Protein AF-I4Z246-F1 (afdb_monomer)

Sequence (87 aa):
MPLQIRDPRAHDLAAELAGRMQRKLGKARKVTLTDAVIQALEDALNRDEAATPVLDRVRALQERLSAFPKTGEVADKAFMDDLSGEH

Structure (mmCIF, N/CA/C/O backbone):
data_AF-I4Z246-F1
#
_entry.id   AF-I4Z246-F1
#
loop_
_atom_site.group_PDB
_atom_site.id
_atom_site.type_symbol
_atom_site.label_atom_id
_atom_site.label_alt_id
_atom_site.label_comp_id
_atom_site.label_asym_id
_atom_site.label_entity_id
_atom_site.label_seq_id
_atom_site.pdbx_PDB_ins_code
_atom_site.Cartn_x
_atom_site.Cartn_y
_atom_site.Cartn_z
_atom_site.occupancy
_atom_site.B_iso_or_equiv
_atom_site.auth_seq_id
_atom_site.auth_comp_id
_atom_site.auth_asym_id
_atom_site.auth_atom_id
_atom_site.pdbx_PDB_model_num
ATOM 1 N N . MET A 1 1 ? 20.883 -8.009 -9.019 1.00 64.12 1 MET A N 1
ATOM 2 C CA . MET A 1 1 ? 20.708 -8.299 -10.462 1.00 64.12 1 MET A CA 1
ATOM 3 C C . MET A 1 1 ? 19.533 -7.483 -10.985 1.00 64.12 1 MET A C 1
ATOM 5 O O . MET A 1 1 ? 18.575 -7.351 -10.233 1.00 64.12 1 MET A O 1
ATOM 9 N N . PRO A 1 2 ? 19.584 -6.927 -12.207 1.00 77.62 2 PRO A N 1
ATOM 10 C CA . PRO A 1 2 ? 18.446 -6.215 -12.788 1.00 77.62 2 PRO A CA 1
ATOM 11 C C . PRO A 1 2 ? 17.314 -7.193 -13.136 1.00 77.62 2 PRO A C 1
ATOM 13 O O . PRO A 1 2 ? 17.568 -8.245 -13.725 1.00 77.62 2 PRO A O 1
ATOM 16 N N . LEU A 1 3 ? 16.075 -6.845 -12.780 1.00 83.75 3 LEU A N 1
ATOM 17 C CA . LEU A 1 3 ? 14.890 -7.637 -13.114 1.00 83.75 3 LEU A CA 1
ATOM 18 C C . LEU A 1 3 ? 14.700 -7.698 -14.639 1.00 83.75 3 LEU A C 1
ATOM 20 O O . LEU A 1 3 ? 14.649 -6.663 -15.301 1.00 83.75 3 LEU A O 1
ATOM 24 N N . GLN A 1 4 ? 14.571 -8.909 -15.185 1.00 89.50 4 GLN A N 1
ATOM 25 C CA . GLN A 1 4 ? 14.292 -9.144 -16.604 1.00 89.50 4 GLN A CA 1
ATOM 26 C C . GLN A 1 4 ? 12.831 -9.559 -16.773 1.00 89.50 4 GLN A C 1
ATOM 28 O O . GLN A 1 4 ? 12.453 -10.675 -16.416 1.00 89.50 4 GLN A O 1
ATOM 33 N N . ILE A 1 5 ? 12.013 -8.663 -17.322 1.00 89.25 5 ILE A N 1
ATOM 34 C CA . ILE A 1 5 ? 10.592 -8.915 -17.574 1.00 89.25 5 ILE A CA 1
ATOM 35 C C . ILE A 1 5 ? 10.436 -9.318 -19.040 1.00 89.25 5 ILE A C 1
ATOM 37 O O . ILE A 1 5 ? 10.647 -8.500 -19.930 1.00 89.25 5 ILE A O 1
ATOM 41 N N . ARG A 1 6 ? 10.125 -10.596 -19.286 1.00 92.75 6 ARG A N 1
ATOM 42 C CA . ARG A 1 6 ? 9.985 -11.154 -20.645 1.00 92.75 6 ARG A CA 1
ATOM 43 C C . ARG A 1 6 ? 8.574 -11.018 -21.210 1.00 92.75 6 ARG A C 1
ATOM 45 O O . ARG A 1 6 ? 8.412 -10.997 -22.424 1.00 92.75 6 ARG A O 1
ATOM 52 N N . ASP A 1 7 ? 7.574 -10.962 -20.336 1.00 96.44 7 ASP A N 1
ATOM 53 C CA . ASP A 1 7 ? 6.186 -10.746 -20.729 1.00 96.44 7 ASP A CA 1
ATOM 54 C C . ASP A 1 7 ? 5.966 -9.258 -21.075 1.00 96.44 7 ASP A C 1
ATOM 56 O O . ASP A 1 7 ? 6.231 -8.403 -20.222 1.00 96.44 7 ASP A O 1
ATOM 60 N N . PRO A 1 8 ? 5.497 -8.924 -22.295 1.00 94.94 8 PRO A N 1
ATOM 61 C CA . PRO A 1 8 ? 5.340 -7.533 -22.721 1.00 94.94 8 PRO A CA 1
ATOM 62 C C . PRO A 1 8 ? 4.372 -6.748 -21.834 1.00 94.94 8 PRO A C 1
ATOM 64 O O . PRO A 1 8 ? 4.643 -5.611 -21.459 1.00 94.94 8 PRO A O 1
ATOM 67 N N . ARG A 1 9 ? 3.270 -7.379 -21.417 1.00 96.19 9 ARG A N 1
ATOM 68 C CA . ARG A 1 9 ? 2.248 -6.726 -20.599 1.00 96.19 9 ARG A CA 1
ATOM 69 C C . ARG A 1 9 ? 2.774 -6.405 -19.200 1.00 96.19 9 ARG A C 1
ATOM 71 O O . ARG A 1 9 ? 2.520 -5.321 -18.680 1.00 96.19 9 ARG A O 1
ATOM 78 N N . ALA A 1 10 ? 3.508 -7.326 -18.583 1.00 93.44 10 ALA A N 1
ATOM 79 C CA . ALA A 1 10 ? 4.147 -7.097 -17.293 1.00 93.44 10 ALA A CA 1
ATOM 80 C C . ALA A 1 10 ? 5.211 -5.991 -17.374 1.00 93.44 10 ALA A C 1
ATOM 82 O O . ALA A 1 10 ? 5.360 -5.215 -16.429 1.00 93.44 10 ALA A O 1
ATOM 83 N N . HIS A 1 11 ? 5.929 -5.896 -18.498 1.00 95.44 11 HIS A N 1
ATOM 84 C CA . HIS A 1 11 ? 6.907 -4.836 -18.720 1.00 95.44 11 HIS A CA 1
ATOM 85 C C . HIS A 1 11 ? 6.233 -3.460 -18.767 1.00 95.44 11 HIS A C 1
ATOM 87 O O . HIS A 1 11 ? 6.647 -2.558 -18.038 1.00 95.44 11 HIS A O 1
ATOM 93 N N . ASP A 1 12 ? 5.162 -3.326 -19.552 1.00 96.38 12 ASP A N 1
ATOM 94 C CA . ASP A 1 12 ? 4.418 -2.071 -19.702 1.00 96.38 12 ASP A CA 1
ATOM 95 C C . ASP A 1 12 ? 3.833 -1.592 -18.367 1.00 96.38 12 ASP A C 1
ATOM 97 O O . ASP A 1 12 ? 3.973 -0.423 -18.000 1.00 96.38 12 ASP A O 1
ATOM 101 N N . LEU A 1 13 ? 3.254 -2.509 -17.583 1.00 95.88 13 LEU A N 1
ATOM 102 C CA . LEU A 1 13 ? 2.735 -2.206 -16.246 1.00 95.88 13 LEU A CA 1
ATOM 103 C C . LEU A 1 13 ? 3.839 -1.740 -15.286 1.00 95.88 13 LEU A C 1
ATOM 105 O O . LEU A 1 13 ? 3.655 -0.765 -14.553 1.00 95.88 13 LEU A O 1
ATOM 109 N N . ALA A 1 14 ? 4.997 -2.407 -15.291 1.00 94.31 14 ALA A N 1
ATOM 110 C CA . ALA A 1 14 ? 6.135 -2.015 -14.463 1.00 94.31 14 ALA A CA 1
ATOM 111 C C . ALA A 1 14 ? 6.691 -0.639 -14.870 1.00 94.31 14 ALA A C 1
ATOM 113 O O . ALA A 1 14 ? 7.046 0.165 -14.003 1.00 94.31 14 ALA A O 1
ATOM 114 N N . ALA A 1 15 ? 6.738 -0.346 -16.173 1.00 94.50 15 ALA A N 1
ATOM 115 C CA . ALA A 1 15 ? 7.181 0.940 -16.703 1.00 94.50 15 ALA A CA 1
ATOM 116 C C . ALA A 1 15 ? 6.230 2.073 -16.314 1.00 94.50 15 ALA A C 1
ATOM 118 O O . ALA A 1 15 ? 6.669 3.131 -15.847 1.00 94.50 15 ALA A O 1
ATOM 119 N N . GLU A 1 16 ? 4.924 1.839 -16.431 1.00 96.19 16 GLU A N 1
ATOM 120 C CA . GLU A 1 16 ? 3.916 2.798 -16.003 1.00 96.19 16 GLU A CA 1
ATOM 121 C C . GLU A 1 16 ? 4.014 3.081 -14.496 1.00 96.19 16 GLU A C 1
ATOM 123 O O . GLU A 1 16 ? 4.012 4.246 -14.074 1.00 96.19 16 GLU A O 1
ATOM 128 N N . LEU A 1 17 ? 4.145 2.031 -13.680 1.00 95.06 17 LEU 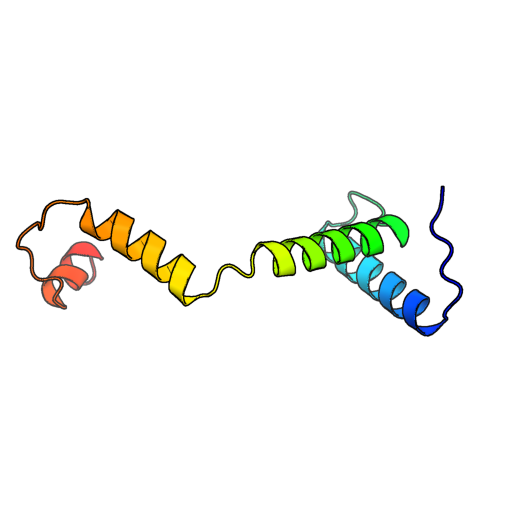A N 1
ATOM 129 C CA . LEU A 1 17 ? 4.283 2.151 -12.233 1.00 95.06 17 LEU A CA 1
ATOM 130 C C . LEU A 1 17 ? 5.542 2.935 -11.846 1.00 95.06 17 LEU A C 1
ATOM 132 O O . LEU A 1 17 ? 5.449 3.878 -11.057 1.00 95.06 17 LEU A O 1
ATOM 136 N N . ALA A 1 18 ? 6.692 2.615 -12.445 1.00 93.56 18 ALA A N 1
ATOM 137 C CA . ALA A 1 18 ? 7.936 3.348 -12.222 1.00 93.56 18 ALA A CA 1
ATOM 138 C C . ALA A 1 18 ? 7.773 4.839 -12.558 1.00 93.56 18 ALA A C 1
ATOM 140 O O . ALA A 1 18 ? 8.168 5.702 -11.772 1.00 93.56 18 ALA A O 1
ATOM 141 N N . GLY A 1 19 ? 7.104 5.160 -13.671 1.00 93.75 19 GLY A N 1
ATOM 142 C CA . GLY A 1 19 ? 6.793 6.538 -14.048 1.00 93.75 19 GLY A CA 1
ATOM 143 C C . GLY A 1 19 ? 5.891 7.255 -13.036 1.00 93.75 19 GLY A C 1
ATOM 144 O O . GLY A 1 19 ? 6.132 8.419 -12.707 1.00 93.75 19 GLY A O 1
ATOM 145 N N . ARG A 1 20 ? 4.864 6.578 -12.507 1.00 93.31 20 ARG A N 1
ATOM 146 C CA . ARG A 1 20 ? 3.984 7.119 -11.453 1.00 93.31 20 ARG A CA 1
ATOM 147 C C . ARG A 1 20 ? 4.761 7.389 -10.161 1.00 93.31 20 ARG A C 1
ATOM 149 O O . ARG A 1 20 ? 4.646 8.478 -9.599 1.00 93.31 20 ARG A O 1
ATOM 156 N N . MET A 1 21 ? 5.588 6.440 -9.725 1.00 92.25 21 MET A N 1
ATOM 157 C CA . MET A 1 21 ? 6.426 6.574 -8.529 1.00 92.25 21 MET A CA 1
ATOM 158 C C . MET A 1 21 ? 7.447 7.705 -8.672 1.00 92.25 21 MET A C 1
ATOM 160 O O . MET A 1 21 ? 7.598 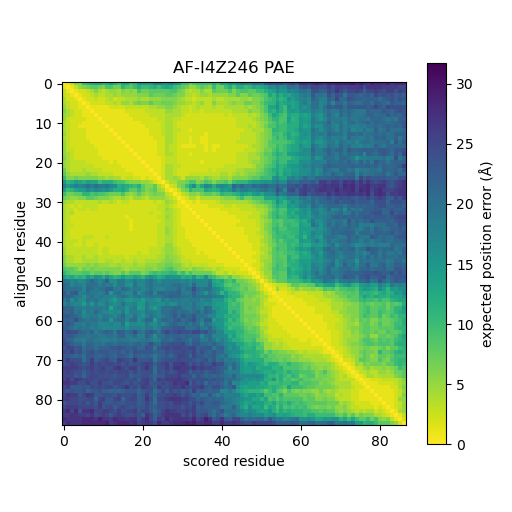8.514 -7.758 1.00 92.25 21 MET A O 1
ATOM 164 N N . GLN A 1 22 ? 8.077 7.826 -9.844 1.00 91.75 22 GLN A N 1
ATOM 165 C CA . GLN A 1 22 ? 9.020 8.899 -10.157 1.00 91.75 22 GLN A CA 1
ATOM 166 C C . GLN A 1 22 ? 8.385 10.290 -10.031 1.00 91.75 22 GLN A C 1
ATOM 168 O O . GLN A 1 22 ? 9.019 11.214 -9.524 1.00 91.75 22 GLN A O 1
ATOM 173 N N . ARG A 1 23 ? 7.133 10.451 -10.484 1.00 91.12 23 ARG A N 1
ATOM 174 C CA . ARG A 1 23 ? 6.388 11.711 -10.333 1.00 91.12 23 ARG A CA 1
ATOM 175 C C . ARG A 1 23 ? 6.083 12.014 -8.868 1.00 91.12 23 ARG A C 1
ATOM 177 O O . ARG A 1 23 ? 6.218 13.159 -8.455 1.00 91.12 23 ARG A O 1
ATOM 184 N N . LYS A 1 24 ? 5.712 10.993 -8.089 1.00 88.06 24 LYS A N 1
ATOM 185 C CA . LYS A 1 24 ? 5.356 11.127 -6.668 1.00 88.06 24 LYS A CA 1
ATOM 186 C C . LYS A 1 24 ? 6.556 11.481 -5.781 1.00 88.06 24 LYS A C 1
ATOM 188 O O . LYS A 1 24 ? 6.417 12.292 -4.876 1.00 88.06 24 LYS A O 1
ATOM 193 N N . LEU A 1 25 ? 7.721 10.889 -6.044 1.00 84.12 25 LEU A N 1
ATOM 194 C CA . LEU A 1 25 ? 8.950 11.096 -5.262 1.00 84.12 25 LEU A CA 1
ATOM 195 C C . LEU A 1 25 ? 9.702 12.388 -5.631 1.00 84.12 25 LEU A C 1
ATOM 197 O O . LEU A 1 25 ? 10.665 12.759 -4.963 1.00 84.12 25 LEU A O 1
ATOM 201 N N . GLY A 1 26 ? 9.287 13.074 -6.700 1.00 74.62 26 GLY A N 1
ATOM 202 C CA . GLY A 1 26 ? 10.035 14.193 -7.265 1.00 74.62 26 GLY A CA 1
ATOM 203 C C . GLY A 1 26 ? 11.348 13.748 -7.924 1.00 74.62 26 GLY A C 1
ATOM 204 O O . GLY A 1 26 ? 11.744 12.583 -7.893 1.00 74.62 26 GLY A O 1
ATOM 205 N N . LYS A 1 27 ? 12.061 14.687 -8.558 1.00 70.25 27 LYS A N 1
ATOM 206 C CA . LYS A 1 27 ? 13.303 14.411 -9.317 1.00 70.25 27 LYS A CA 1
ATOM 207 C C . LYS A 1 27 ? 14.487 13.917 -8.457 1.00 70.25 27 LYS A C 1
ATOM 209 O O . LYS A 1 27 ? 15.573 13.731 -8.994 1.00 70.25 27 LYS A O 1
ATOM 214 N N . ALA A 1 28 ? 14.305 13.716 -7.151 1.00 69.12 28 ALA A N 1
ATOM 215 C CA . ALA A 1 28 ? 15.378 13.420 -6.204 1.00 69.12 28 ALA A CA 1
ATOM 216 C C . ALA A 1 28 ? 15.991 12.016 -6.371 1.00 69.12 28 ALA A C 1
ATOM 218 O O . ALA A 1 28 ? 17.160 11.821 -6.050 1.00 69.12 28 ALA A O 1
ATOM 219 N N . ARG A 1 29 ? 15.242 11.038 -6.902 1.00 75.31 29 ARG A N 1
ATOM 220 C CA . ARG A 1 29 ? 15.731 9.664 -7.108 1.00 75.31 29 ARG A CA 1
ATOM 221 C C . ARG A 1 29 ? 15.171 9.069 -8.395 1.00 75.31 29 ARG A C 1
ATOM 223 O O . ARG A 1 29 ? 13.967 9.146 -8.605 1.00 75.31 29 ARG A O 1
ATOM 230 N N . LYS A 1 30 ? 16.021 8.457 -9.233 1.00 85.06 30 LYS A N 1
ATOM 231 C CA . LYS A 1 30 ? 15.568 7.641 -10.374 1.00 85.06 30 LYS A CA 1
ATOM 232 C C . LYS A 1 30 ? 14.954 6.338 -9.856 1.00 85.06 30 LYS A C 1
ATOM 234 O O . LYS A 1 30 ? 15.634 5.594 -9.155 1.00 85.06 30 LYS A O 1
ATOM 239 N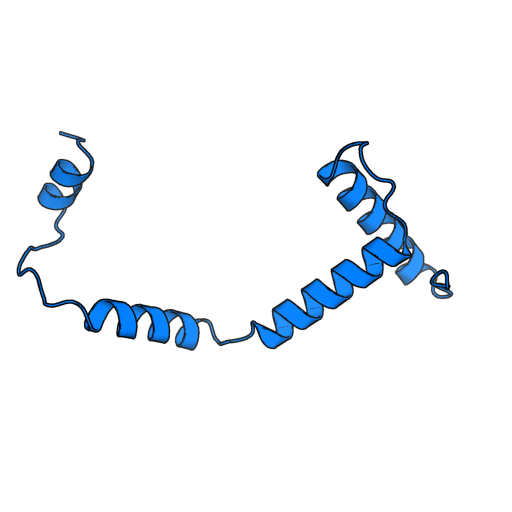 N . VAL A 1 31 ? 13.702 6.076 -10.210 1.00 88.94 31 VAL A N 1
ATOM 240 C CA . VAL A 1 31 ? 12.989 4.827 -9.919 1.00 88.94 31 VAL A CA 1
ATOM 241 C C . VAL A 1 31 ? 13.198 3.865 -11.083 1.00 88.94 31 VAL A C 1
ATOM 243 O O . VAL A 1 31 ? 12.894 4.194 -12.230 1.00 88.94 31 VAL A O 1
ATOM 246 N N . THR A 1 32 ? 13.739 2.681 -10.803 1.00 92.56 32 THR A N 1
ATOM 247 C CA . THR A 1 32 ? 13.907 1.621 -11.805 1.00 92.56 32 THR A CA 1
ATOM 248 C C . THR A 1 32 ? 12.664 0.731 -11.889 1.00 92.56 32 THR A C 1
ATOM 250 O O . THR A 1 32 ? 11.842 0.700 -10.975 1.00 92.56 32 THR A O 1
ATOM 253 N N . LEU A 1 33 ? 12.547 -0.062 -12.962 1.00 92.31 33 LEU A N 1
ATOM 254 C CA . LEU A 1 33 ? 11.515 -1.107 -13.061 1.00 92.31 33 LEU A CA 1
ATOM 255 C C . LEU A 1 33 ? 11.606 -2.112 -11.907 1.00 92.31 33 LEU A C 1
ATOM 257 O O . LEU A 1 33 ? 10.591 -2.613 -11.442 1.00 92.31 33 LEU A O 1
ATOM 261 N N . THR A 1 34 ? 12.825 -2.396 -11.437 1.00 93.38 34 THR A N 1
ATOM 262 C CA . THR A 1 34 ? 13.038 -3.310 -10.309 1.00 93.38 34 THR A CA 1
ATOM 263 C C . THR A 1 34 ? 12.494 -2.705 -9.017 1.00 93.38 34 THR A C 1
ATOM 265 O O . THR A 1 34 ? 11.757 -3.386 -8.316 1.00 93.38 34 THR A O 1
ATOM 268 N N . ASP A 1 35 ? 12.771 -1.423 -8.745 1.00 92.00 35 ASP A N 1
ATOM 269 C CA . ASP A 1 35 ? 12.219 -0.723 -7.573 1.00 92.00 35 ASP A CA 1
ATOM 270 C C . ASP A 1 35 ? 10.684 -0.721 -7.596 1.00 92.00 35 ASP A C 1
ATOM 272 O O . ASP A 1 35 ? 10.041 -0.991 -6.586 1.00 92.00 35 ASP A O 1
ATOM 276 N N . ALA A 1 36 ? 10.096 -0.442 -8.764 1.00 93.12 36 ALA A N 1
ATOM 277 C CA . ALA A 1 36 ? 8.649 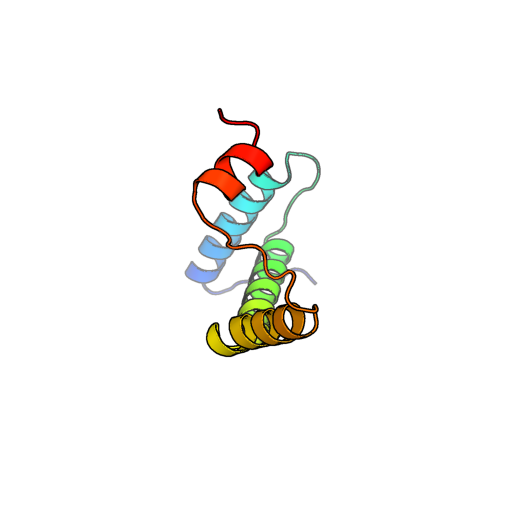-0.393 -8.927 1.00 93.12 36 ALA A CA 1
ATOM 278 C C . ALA A 1 36 ? 7.989 -1.754 -8.680 1.00 93.12 36 ALA A C 1
ATOM 280 O O . ALA A 1 36 ? 6.986 -1.839 -7.974 1.00 93.12 36 ALA A O 1
ATOM 281 N N . VAL A 1 37 ? 8.563 -2.826 -9.233 1.00 94.25 37 VAL A N 1
ATOM 282 C CA . VAL A 1 37 ? 8.038 -4.183 -9.044 1.00 94.25 37 VAL A CA 1
ATOM 283 C C . VAL A 1 37 ? 8.205 -4.645 -7.599 1.00 94.25 37 VAL A C 1
ATOM 285 O O . VAL A 1 37 ? 7.260 -5.205 -7.054 1.00 94.25 37 VAL A O 1
ATOM 288 N N . ILE A 1 38 ? 9.352 -4.381 -6.963 1.00 94.25 38 ILE A N 1
ATOM 289 C CA . ILE A 1 38 ? 9.565 -4.715 -5.547 1.00 94.25 38 ILE A CA 1
ATOM 290 C C . ILE A 1 38 ? 8.502 -4.035 -4.684 1.00 94.25 38 ILE A C 1
ATOM 292 O O . ILE A 1 38 ? 7.790 -4.727 -3.963 1.00 94.25 38 ILE A O 1
ATOM 296 N N . GLN A 1 39 ? 8.311 -2.720 -4.834 1.00 93.31 39 GLN A N 1
ATOM 297 C CA . GLN A 1 39 ? 7.306 -1.993 -4.056 1.00 93.31 39 GLN A CA 1
ATOM 298 C C . GLN A 1 39 ? 5.892 -2.540 -4.286 1.00 93.31 39 GLN A C 1
ATOM 300 O O . GLN A 1 39 ? 5.138 -2.711 -3.337 1.00 93.31 39 GLN A O 1
ATOM 305 N N . ALA A 1 40 ? 5.513 -2.836 -5.534 1.00 94.00 40 ALA A N 1
ATOM 306 C CA . ALA A 1 40 ? 4.190 -3.389 -5.821 1.00 94.00 40 ALA A CA 1
ATOM 307 C C . ALA A 1 40 ? 3.962 -4.759 -5.171 1.00 94.00 40 ALA A C 1
ATOM 309 O O . ALA A 1 40 ? 2.845 -5.047 -4.737 1.00 94.00 40 ALA A O 1
ATOM 310 N N . LEU A 1 41 ? 4.998 -5.602 -5.128 1.00 94.81 41 LEU A N 1
ATOM 311 C CA . LEU A 1 41 ? 4.942 -6.910 -4.480 1.00 94.81 41 LEU A CA 1
ATOM 312 C C . LEU A 1 41 ? 4.864 -6.765 -2.962 1.00 94.81 41 LEU A C 1
ATOM 314 O O . LEU A 1 41 ? 4.012 -7.401 -2.352 1.00 94.81 41 LEU A O 1
ATOM 318 N N . GLU A 1 42 ? 5.675 -5.891 -2.369 1.00 94.38 42 GLU A N 1
ATOM 319 C CA . GLU A 1 42 ? 5.601 -5.564 -0.942 1.00 94.38 42 GLU A CA 1
ATOM 320 C C . GLU A 1 42 ? 4.218 -5.019 -0.574 1.00 94.38 42 GLU A C 1
ATOM 322 O O . GLU A 1 42 ? 3.604 -5.491 0.372 1.00 94.38 42 GLU A O 1
ATOM 327 N N . ASP A 1 43 ? 3.660 -4.097 -1.361 1.00 91.44 43 ASP A N 1
ATOM 328 C CA . ASP A 1 43 ? 2.316 -3.556 -1.144 1.00 91.44 43 ASP A CA 1
ATOM 329 C C . ASP A 1 43 ? 1.219 -4.618 -1.320 1.00 91.44 43 ASP A C 1
ATOM 331 O O . ASP A 1 43 ? 0.149 -4.517 -0.719 1.00 91.44 43 ASP A O 1
ATOM 335 N N . ALA A 1 44 ? 1.420 -5.606 -2.194 1.00 90.25 44 ALA A N 1
ATOM 336 C CA . ALA A 1 44 ? 0.489 -6.718 -2.370 1.00 90.25 44 ALA A CA 1
ATOM 337 C C . ALA A 1 44 ? 0.545 -7.686 -1.184 1.00 90.25 44 ALA A C 1
ATOM 339 O O . ALA A 1 44 ? -0.506 -8.015 -0.644 1.00 90.25 44 ALA A O 1
ATOM 340 N N . LEU A 1 45 ? 1.749 -8.064 -0.748 1.00 89.31 45 LEU A N 1
ATOM 341 C CA . LEU A 1 45 ? 1.969 -8.899 0.432 1.00 89.31 45 LEU A CA 1
ATOM 342 C C . LEU A 1 45 ? 1.454 -8.208 1.691 1.00 89.31 45 LEU A C 1
ATOM 344 O O . LEU A 1 45 ? 0.678 -8.794 2.427 1.00 89.31 45 LEU A O 1
ATOM 348 N N . ASN A 1 46 ? 1.760 -6.925 1.877 1.00 85.88 46 ASN A N 1
ATOM 349 C CA . ASN A 1 46 ? 1.242 -6.137 2.990 1.00 85.88 46 ASN A CA 1
ATOM 350 C C . ASN A 1 46 ? -0.285 -6.056 2.971 1.00 85.88 46 ASN A C 1
ATOM 352 O O . ASN A 1 46 ? -0.893 -6.043 4.029 1.00 85.88 46 ASN A O 1
ATOM 356 N N . ARG A 1 47 ? -0.936 -5.978 1.802 1.00 81.81 47 ARG A N 1
ATOM 357 C CA . ARG A 1 47 ? -2.408 -6.007 1.721 1.00 81.81 47 ARG A CA 1
ATOM 358 C C . ARG A 1 47 ? -2.986 -7.375 2.070 1.00 81.81 47 ARG A C 1
ATOM 360 O O . ARG A 1 47 ? -4.071 -7.414 2.642 1.00 81.81 47 ARG A O 1
ATOM 367 N N . ASP A 1 48 ? -2.285 -8.444 1.714 1.00 79.75 48 ASP A N 1
ATOM 368 C CA . ASP A 1 48 ? -2.657 -9.822 2.034 1.00 79.75 48 ASP A CA 1
ATOM 369 C C . ASP A 1 48 ? -2.460 -10.116 3.532 1.00 79.75 48 ASP A C 1
ATOM 371 O O . ASP A 1 48 ? -3.370 -10.587 4.202 1.00 79.75 48 ASP A O 1
ATOM 375 N N . GLU A 1 49 ? -1.329 -9.707 4.111 1.00 69.50 49 GLU A N 1
ATOM 376 C CA . GLU A 1 49 ? -1.042 -9.814 5.547 1.00 69.50 49 GLU A CA 1
ATOM 377 C C . GLU A 1 49 ? -1.922 -8.872 6.387 1.00 69.50 49 GLU A C 1
ATOM 379 O O . GLU A 1 49 ? -2.438 -9.249 7.440 1.00 69.50 49 GLU A O 1
ATOM 384 N N . ALA A 1 50 ? -2.160 -7.647 5.906 1.00 64.62 50 ALA A N 1
ATOM 385 C CA . ALA A 1 50 ? -3.078 -6.691 6.525 1.00 64.62 50 ALA A CA 1
ATOM 386 C C . ALA A 1 50 ? -4.551 -6.990 6.222 1.00 64.62 50 ALA A C 1
ATOM 388 O O . ALA A 1 50 ? -5.419 -6.213 6.641 1.00 64.62 50 ALA A O 1
ATOM 389 N N . ALA A 1 51 ? -4.865 -8.126 5.587 1.00 65.75 51 ALA A N 1
ATOM 390 C CA .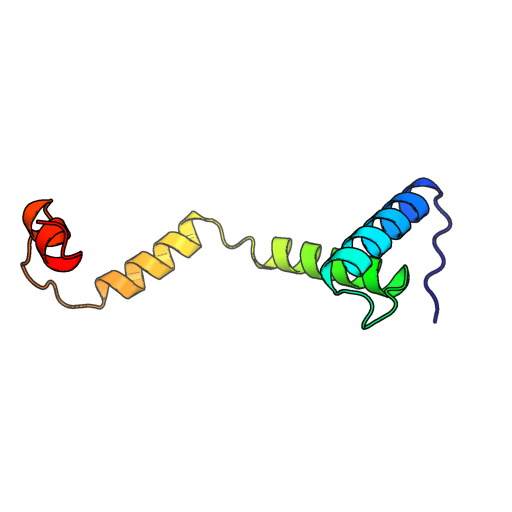 ALA A 1 51 ? -6.215 -8.675 5.507 1.00 65.75 51 ALA A CA 1
ATOM 391 C C . ALA A 1 51 ? -6.708 -9.187 6.873 1.00 65.75 51 ALA A C 1
ATOM 393 O O . ALA A 1 51 ? -7.482 -10.137 6.944 1.00 65.75 51 ALA A O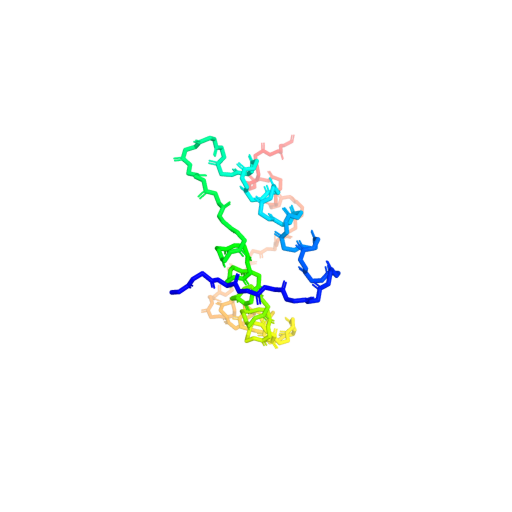 1
ATOM 394 N N . THR A 1 52 ? -6.324 -8.525 7.972 1.00 65.31 52 THR A N 1
ATOM 395 C CA . THR A 1 52 ? -7.138 -8.531 9.182 1.00 65.31 52 THR A CA 1
ATOM 396 C C . THR A 1 52 ? -8.519 -8.029 8.759 1.00 65.31 52 THR A C 1
ATOM 398 O O . THR A 1 52 ? -8.625 -6.882 8.294 1.00 65.31 52 THR A O 1
ATOM 401 N N . PRO A 1 53 ? -9.569 -8.862 8.857 1.00 78.88 53 PRO A N 1
ATOM 402 C CA . PRO A 1 53 ? -10.916 -8.471 8.489 1.00 78.88 53 PRO A CA 1
ATOM 403 C C . PRO A 1 53 ? -11.254 -7.108 9.085 1.00 78.88 53 PRO A C 1
ATOM 405 O O . PRO A 1 53 ? -10.875 -6.790 10.213 1.00 78.88 53 PRO A O 1
ATOM 408 N N . VAL A 1 54 ? -11.982 -6.280 8.334 1.00 74.75 54 VAL A N 1
ATOM 409 C CA . VAL A 1 54 ? -12.418 -4.959 8.817 1.00 74.75 54 VAL A CA 1
ATOM 410 C C . VAL A 1 54 ? -13.072 -5.078 10.196 1.00 74.75 54 VAL A C 1
ATOM 412 O O . VAL A 1 54 ? -12.807 -4.255 11.066 1.00 74.75 54 VAL A O 1
ATOM 415 N N . LEU A 1 55 ? -13.843 -6.148 10.407 1.00 77.06 55 LEU A N 1
ATOM 416 C CA . LEU A 1 55 ? -14.452 -6.501 11.686 1.00 77.06 55 LEU A CA 1
ATOM 417 C C . LEU A 1 55 ? -13.433 -6.675 12.816 1.00 77.06 55 LEU A C 1
ATOM 419 O O . LEU A 1 55 ? -13.644 -6.124 13.890 1.00 77.06 55 LEU A O 1
ATOM 423 N N . ASP A 1 56 ? -12.320 -7.361 12.578 1.00 79.88 56 ASP A N 1
ATOM 424 C CA . ASP A 1 56 ? -11.296 -7.598 13.597 1.00 79.88 56 ASP A CA 1
ATOM 425 C C . ASP A 1 56 ? -10.519 -6.314 13.922 1.00 79.88 56 ASP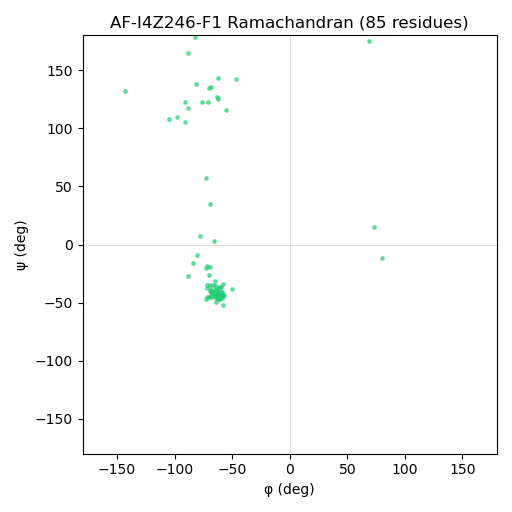 A C 1
ATOM 427 O O . ASP A 1 56 ? -10.230 -6.035 15.086 1.00 79.88 56 ASP A O 1
ATOM 431 N N . ARG A 1 57 ? -10.283 -5.448 12.925 1.00 82.06 57 ARG A N 1
ATOM 432 C CA . ARG A 1 57 ? -9.705 -4.110 13.164 1.00 82.06 57 ARG A CA 1
ATOM 433 C C . ARG A 1 57 ? -10.645 -3.214 13.971 1.00 82.06 57 ARG A C 1
ATOM 435 O O . ARG A 1 57 ? -10.200 -2.501 14.870 1.00 82.06 57 ARG A O 1
ATOM 442 N N . VAL A 1 58 ? -11.943 -3.253 13.665 1.00 87.19 58 VAL A N 1
ATOM 443 C CA . VAL A 1 58 ? -12.976 -2.521 14.413 1.00 87.19 58 VAL A CA 1
ATOM 444 C C . VAL A 1 58 ? -13.089 -3.062 15.836 1.00 87.19 58 VAL A C 1
ATOM 446 O O . VAL A 1 58 ? -13.163 -2.272 16.773 1.00 87.19 58 VAL A O 1
ATOM 449 N N . ARG A 1 59 ? -13.035 -4.384 16.019 1.00 87.06 59 ARG A N 1
ATOM 450 C CA . ARG A 1 59 ? -13.083 -5.026 17.336 1.00 87.06 59 ARG A CA 1
ATOM 451 C C . ARG A 1 59 ? -11.906 -4.610 18.213 1.00 87.06 59 ARG A C 1
ATOM 453 O O . ARG A 1 59 ? -12.129 -4.184 19.338 1.00 87.06 59 ARG A O 1
ATOM 460 N N . ALA A 1 60 ? -10.687 -4.616 17.676 1.00 88.56 60 ALA A N 1
ATOM 461 C CA . ALA A 1 60 ? -9.506 -4.153 18.405 1.00 88.56 60 ALA A CA 1
ATOM 462 C C . ALA A 1 60 ? -9.626 -2.679 18.842 1.00 88.56 60 ALA A C 1
ATOM 464 O O . ALA A 1 60 ? -9.190 -2.301 19.932 1.00 88.56 60 ALA A O 1
ATOM 465 N N . LEU A 1 61 ? -10.241 -1.827 18.014 1.00 90.19 61 LEU A N 1
ATOM 466 C CA . LEU A 1 61 ? -10.519 -0.440 18.386 1.00 90.19 61 LEU A CA 1
ATOM 467 C C . LEU A 1 61 ? -11.590 -0.350 19.484 1.00 90.19 61 LEU A C 1
ATOM 469 O O . LEU A 1 61 ? -11.411 0.400 20.440 1.00 90.19 61 LEU A O 1
ATOM 473 N N . GLN A 1 62 ? -12.674 -1.123 19.373 1.00 91.12 62 GLN A N 1
ATOM 474 C CA . GLN A 1 62 ? -13.732 -1.182 20.387 1.00 91.12 62 GLN A CA 1
ATOM 475 C C . GLN A 1 62 ? -13.200 -1.665 21.739 1.00 91.12 62 GLN A C 1
ATOM 477 O O . GLN A 1 62 ? -13.526 -1.069 22.760 1.00 91.12 62 GLN A O 1
ATOM 482 N N . GLU A 1 63 ? -12.345 -2.687 21.755 1.00 93.44 63 GLU A N 1
ATOM 483 C CA . GLU A 1 63 ? -11.712 -3.201 22.973 1.00 93.44 63 GLU A CA 1
ATOM 484 C C . GLU A 1 63 ? -10.859 -2.122 23.647 1.00 93.44 63 GLU A C 1
ATOM 486 O O . GLU A 1 63 ? -11.030 -1.852 24.838 1.00 93.44 63 GLU A O 1
ATOM 491 N N . ARG A 1 64 ? -10.024 -1.416 22.873 1.00 92.69 64 ARG A N 1
ATOM 492 C CA . ARG A 1 64 ? -9.245 -0.272 23.374 1.00 92.69 64 ARG A CA 1
ATOM 493 C C . ARG A 1 64 ? -10.130 0.834 23.942 1.00 92.69 64 ARG A C 1
ATOM 495 O O . ARG A 1 64 ? -9.798 1.382 24.985 1.00 92.69 64 ARG A O 1
ATOM 502 N N . LEU A 1 65 ? -11.237 1.163 23.276 1.00 88.44 65 LEU A N 1
ATOM 503 C CA . LEU A 1 65 ? -12.179 2.183 23.746 1.00 88.44 65 LEU A CA 1
ATOM 504 C C . LEU A 1 65 ? -12.915 1.744 25.019 1.00 88.44 65 LEU A C 1
ATOM 506 O O . LEU A 1 65 ? -13.113 2.549 25.923 1.00 88.44 65 LEU A O 1
ATOM 510 N N . SER A 1 66 ? -13.272 0.464 25.122 1.00 87.75 66 SER A N 1
ATOM 511 C CA . SER A 1 66 ? -13.969 -0.095 26.285 1.00 87.75 66 SER A CA 1
ATOM 512 C C . SER A 1 66 ? -13.110 -0.162 27.552 1.00 87.75 66 SER A C 1
ATOM 514 O O . SER A 1 66 ? -13.655 -0.238 28.651 1.00 87.75 66 SER A O 1
ATOM 516 N N . ALA A 1 67 ? -11.781 -0.109 27.408 1.00 91.56 67 ALA A N 1
ATOM 517 C CA . ALA A 1 67 ? -10.852 -0.061 28.532 1.00 91.56 67 ALA A CA 1
ATOM 518 C C . ALA A 1 67 ? -10.870 1.290 29.270 1.00 91.56 67 ALA A C 1
ATOM 520 O O . ALA A 1 67 ? -10.419 1.366 30.413 1.00 91.56 67 ALA A O 1
ATOM 521 N N . PHE A 1 68 ? -11.386 2.354 28.645 1.00 87.50 68 PHE A N 1
ATOM 522 C CA . PHE A 1 68 ? -11.552 3.642 29.309 1.00 87.50 68 PHE A CA 1
ATOM 523 C C . PHE A 1 68 ? -12.833 3.651 30.161 1.00 87.50 68 PHE A C 1
ATOM 525 O O . PHE A 1 68 ? -13.876 3.162 29.715 1.00 87.50 68 PHE A O 1
ATOM 532 N N . PRO A 1 69 ? -12.794 4.211 31.384 1.00 82.81 69 PRO A N 1
ATOM 533 C CA . PRO A 1 69 ? -13.988 4.348 32.206 1.00 82.81 69 PRO A CA 1
ATOM 534 C C . PRO A 1 69 ? -15.008 5.254 31.511 1.00 82.81 69 PRO A C 1
ATOM 536 O O . PRO A 1 69 ? -14.653 6.248 30.877 1.00 82.81 69 PRO A O 1
ATOM 539 N N . LYS A 1 70 ? -16.295 4.919 31.648 1.00 84.50 70 LYS A N 1
ATOM 540 C CA . LYS A 1 70 ? -17.373 5.762 31.123 1.00 84.50 70 LYS A CA 1
ATOM 541 C C . LYS A 1 70 ? -17.335 7.115 31.830 1.00 84.50 70 LYS A C 1
ATOM 543 O O . LYS A 1 70 ? -17.403 7.164 33.054 1.00 84.50 70 LYS A O 1
ATOM 548 N N . THR A 1 71 ? -17.264 8.190 31.054 1.00 83.44 71 THR A N 1
ATOM 549 C CA . THR A 1 71 ? -17.259 9.568 31.565 1.00 83.44 71 THR A CA 1
ATOM 550 C C . THR A 1 71 ? -18.630 10.003 32.082 1.00 83.44 71 THR A C 1
ATOM 552 O O . THR A 1 71 ? -18.711 10.932 32.871 1.00 83.44 71 THR A O 1
ATOM 555 N N . GLY A 1 72 ? -19.709 9.333 31.657 1.00 81.44 72 GLY A N 1
ATOM 556 C CA . GLY A 1 72 ? -21.088 9.723 31.976 1.00 81.44 72 GLY A CA 1
ATOM 557 C C . GLY A 1 72 ? -21.622 10.860 31.099 1.00 81.44 72 GLY A C 1
ATOM 558 O O . GLY A 1 72 ? -22.829 11.073 31.072 1.00 81.44 72 GLY A O 1
ATOM 559 N N . GLU A 1 73 ? -20.742 11.516 30.341 1.00 81.12 73 GLU A N 1
ATOM 560 C CA . GLU A 1 73 ? -21.086 12.550 29.369 1.00 81.12 73 GLU A CA 1
ATOM 561 C C . GLU A 1 73 ? -21.839 11.953 28.178 1.00 81.12 73 GLU A C 1
ATOM 563 O O . GLU A 1 73 ? -21.463 10.908 27.629 1.00 81.12 73 GLU A O 1
ATOM 568 N N . VAL A 1 74 ? -22.907 12.630 27.764 1.00 84.12 74 VAL A N 1
ATOM 569 C CA . VAL A 1 74 ? -23.637 12.285 26.547 1.00 84.12 74 VAL A CA 1
ATOM 570 C C . VAL A 1 74 ? -22.978 13.035 25.400 1.00 84.12 74 VAL A C 1
ATOM 572 O O . VAL A 1 74 ? -22.970 14.258 25.373 1.00 84.12 74 VAL A O 1
ATOM 575 N N . ALA A 1 75 ? -22.435 12.290 24.438 1.00 83.38 75 ALA A N 1
ATOM 576 C CA . ALA A 1 75 ? -21.865 12.826 23.205 1.00 83.38 75 ALA A CA 1
ATOM 577 C C . ALA A 1 75 ? -22.969 13.315 22.245 1.00 83.38 75 ALA A C 1
ATOM 579 O O . ALA A 1 75 ? -23.114 12.805 21.132 1.00 83.38 75 ALA A O 1
ATOM 580 N N . ASP A 1 76 ? -23.808 14.237 22.712 1.00 86.69 76 ASP A N 1
ATOM 581 C CA . ASP A 1 76 ? -24.834 14.877 21.905 1.00 86.69 76 ASP A CA 1
ATOM 582 C C . ASP A 1 76 ? -24.258 16.042 21.090 1.00 86.69 76 ASP A C 1
ATOM 584 O O . ASP A 1 76 ? -23.061 16.339 21.116 1.00 86.69 76 ASP A O 1
ATOM 588 N N . LYS A 1 77 ? -25.119 16.678 20.296 1.00 83.88 77 LYS A N 1
ATOM 589 C CA . L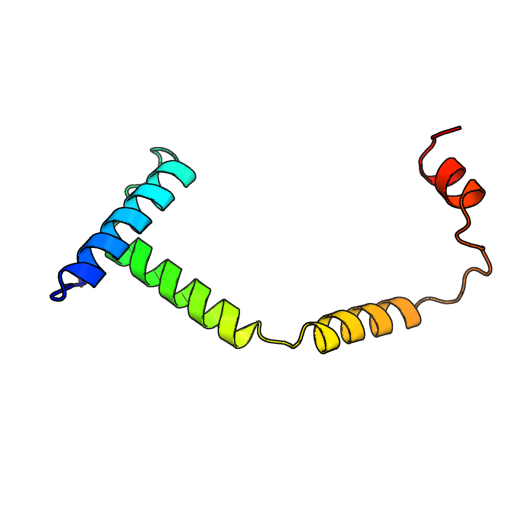YS A 1 77 ? -24.700 17.777 19.434 1.00 83.88 77 LYS A CA 1
ATOM 590 C C . LYS A 1 77 ? -24.177 18.968 20.243 1.00 83.88 77 LYS A C 1
ATOM 592 O O . LYS A 1 77 ? -23.157 19.518 19.867 1.00 83.88 77 LYS A O 1
ATOM 597 N N . ALA A 1 78 ? -24.829 19.326 21.349 1.00 85.25 78 ALA A N 1
ATOM 598 C CA . ALA A 1 78 ? -24.411 20.466 22.162 1.00 85.25 78 ALA A CA 1
ATOM 599 C C . ALA A 1 78 ? -23.021 20.237 22.777 1.00 85.25 78 ALA A C 1
ATOM 601 O O . ALA A 1 78 ? -22.202 21.150 22.793 1.00 85.25 78 ALA A O 1
ATOM 602 N N . PHE A 1 79 ? -22.729 19.004 23.202 1.00 85.81 79 PHE A N 1
ATOM 603 C CA . PHE A 1 79 ? -21.397 18.598 23.647 1.00 85.81 79 PHE A CA 1
ATOM 604 C C . PHE A 1 79 ? -20.346 18.704 22.529 1.00 85.81 79 PHE A C 1
ATOM 606 O O . PHE A 1 79 ? -19.229 19.158 22.762 1.00 85.81 79 PHE A O 1
ATOM 613 N N . MET A 1 80 ? -20.687 18.286 21.307 1.00 84.88 80 MET A N 1
ATOM 614 C CA . MET A 1 80 ? -19.766 18.345 20.164 1.00 84.88 80 MET A CA 1
ATOM 615 C C . MET A 1 80 ? -19.532 19.776 19.664 1.00 84.88 80 MET A C 1
ATOM 617 O O . MET A 1 80 ? -18.407 20.116 19.300 1.00 84.88 80 MET A O 1
ATOM 621 N N . ASP A 1 81 ? -20.571 20.607 19.673 1.00 87.62 81 ASP A N 1
ATOM 622 C CA . ASP A 1 81 ? -20.520 22.026 19.318 1.00 87.62 81 ASP A CA 1
ATOM 623 C C . ASP A 1 81 ? -19.605 22.777 20.320 1.00 87.62 81 ASP A C 1
ATOM 625 O O . ASP A 1 81 ? -18.669 23.466 19.914 1.00 87.62 81 ASP A O 1
ATOM 629 N N . ASP A 1 82 ? -19.742 22.515 21.629 1.00 87.06 82 ASP A N 1
ATOM 630 C CA . ASP A 1 82 ? -18.840 23.045 22.671 1.00 87.06 82 ASP A CA 1
ATOM 631 C C . ASP A 1 82 ? -17.386 22.555 22.514 1.00 87.06 82 ASP A C 1
ATOM 633 O O . ASP A 1 82 ? -16.443 23.345 22.569 1.00 87.06 82 ASP A O 1
ATOM 637 N N . LEU A 1 83 ? -17.186 21.261 22.234 1.00 87.12 83 LEU A N 1
ATOM 638 C CA . LEU A 1 83 ? -15.852 20.678 22.040 1.00 87.12 83 LEU A CA 1
ATOM 639 C C . LEU A 1 83 ? -15.140 21.209 20.783 1.00 87.12 83 LEU A C 1
ATOM 641 O O . LEU A 1 83 ? -13.912 21.320 20.765 1.00 87.12 83 LEU A O 1
ATOM 645 N N . SER A 1 84 ? -15.895 21.488 19.719 1.00 82.88 84 SER A N 1
ATOM 646 C CA . SER A 1 84 ? -15.366 21.988 18.444 1.00 82.88 84 SER A CA 1
ATOM 647 C C . SER A 1 84 ? -15.155 23.505 18.427 1.00 82.88 84 SER A C 1
ATOM 649 O O . SER A 1 84 ? -14.418 24.001 17.573 1.00 82.88 84 SER A O 1
ATOM 651 N N . GLY A 1 85 ? -15.744 24.234 19.382 1.00 82.38 85 GLY A N 1
ATOM 652 C CA . GLY A 1 85 ? -15.731 25.697 19.419 1.00 82.38 85 GLY A CA 1
ATOM 653 C C . GLY A 1 85 ? -16.642 26.339 18.367 1.00 82.38 85 GLY A C 1
ATOM 654 O O . GLY A 1 85 ? -16.499 27.530 18.082 1.00 82.38 85 GLY A O 1
ATOM 655 N N . GLU A 1 86 ? -17.550 25.560 17.775 1.00 69.25 86 GLU A N 1
ATOM 656 C CA . GLU A 1 86 ? -18.609 26.046 16.894 1.00 69.25 86 GLU A CA 1
ATOM 657 C C . GLU A 1 86 ? -19.845 26.332 17.760 1.00 69.25 86 GLU A C 1
ATOM 659 O O . GLU A 1 86 ? -20.507 25.413 18.231 1.00 69.25 86 GLU A O 1
ATOM 664 N N . HIS A 1 87 ? -20.132 27.613 18.013 1.00 60.34 87 HIS A N 1
ATOM 665 C CA . HIS A 1 87 ? -21.319 28.063 18.754 1.00 60.34 87 HIS A CA 1
ATOM 666 C C . HIS A 1 87 ? -22.389 28.637 17.821 1.00 60.34 87 HIS A C 1
ATOM 668 O O . HIS A 1 87 ? -22.016 29.369 16.872 1.00 60.34 87 HIS A O 1
#

Organism: NCBI:txid864069

Secondary structure (DSSP, 8-state):
------SHHHHHHHHHHHHHHHHHHGGGSPPPHHHHHHHHHHHHHHHHHT---HHHHHHHHHHHHHTSPP------HHHHHHHHT--

Mean predicted aligned error: 11.83 Å

pLDDT: mean 86.1, std 8.65, range [60.34, 96.44]

InterPro domains:
  IPR011660 Antitoxin VapB-like [PF07704] (1-83)

Radius of gyration: 23.16 Å; Cα contacts (8 Å, |Δi|>4): 31; chains: 1; bounding box: 46×39×55 Å

Solvent-accessible surface area (backbone atoms only — not comparable to full-atom values): 5256 Å² total; per-residue (Å²): 132,84,73,82,70,84,50,68,67,64,39,53,54,28,50,52,46,14,54,54,50,30,64,74,65,35,94,83,54,91,57,42,52,51,57,33,46,51,51,52,50,53,55,48,50,51,51,61,71,60,58,58,48,71,66,57,56,50,47,57,50,48,55,61,56,65,72,50,79,85,83,83,73,69,89,44,69,70,51,50,28,63,73,69,70,56,126

Nearest PDB structures (foldseek):
  1dp3-assembly1_A  TM=5.040E-01  e=2.346E+00  Escherichia coli

Foldseek 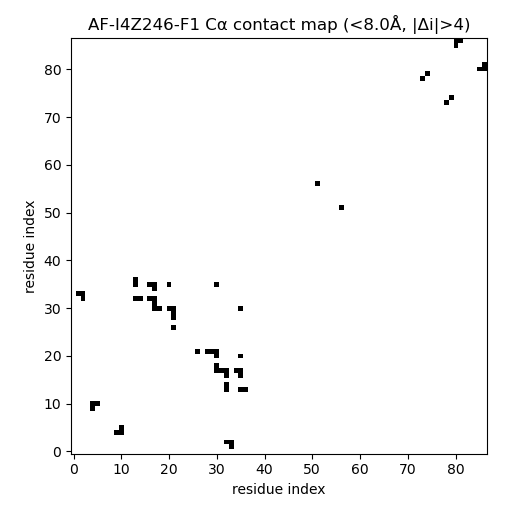3Di:
DDDDDPDPVLVVVLVVQQVVVCVVVDVPDRRDSVNSVVVVVVVVVCVVVVPPPPVNVVVVVVVVVVPDDDPVDDPDPVVVCVVVVND